Protein AF-A0A3D4TGT9-F1 (afdb_mono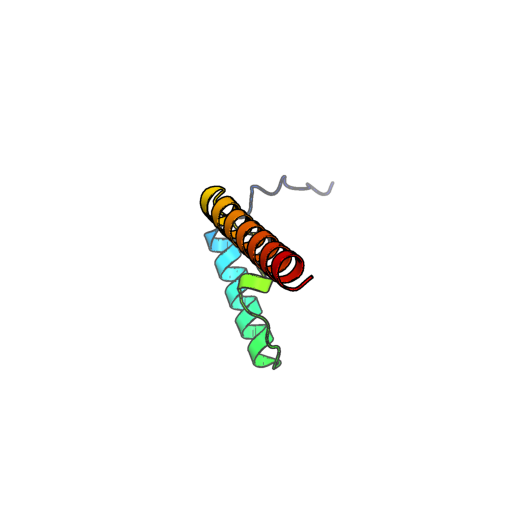mer_lite)

Foldseek 3Di:
DDPPPPPDPPPPVNQLVVLQVVQVVCVVVVHPDHSQNSRPDHDPDPVVVVVVVVVVVVVVVVVVVVVVVVVD

Secondary structure (DSSP, 8-state):
-------PPPPHHHHHHHHHHHHHHHHHTT----GGGG-SS-----HHHHHHHHHHHHHHHHHHHHHHHHT-

Radius of gyration: 20.94 Å; chains: 1; bounding box: 68×24×42 Å

pLDDT: mean 77.74, std 13.38, range [37.59, 91.12]

Sequence (72 aa):
MYAFARLEPLDQPLQGMLAQLTSVLAQVHGNTTTAEDFLLVRPRTSPEKAAKERSQQLLELFGSASRRNAAA

Structure (mmCIF, N/CA/C/O backbone):
data_AF-A0A3D4TGT9-F1
#
_entry.id   AF-A0A3D4TGT9-F1
#
loop_
_atom_site.group_PDB
_atom_site.id
_atom_site.type_symbol
_atom_site.label_atom_id
_atom_site.label_alt_id
_atom_site.label_comp_id
_atom_site.label_asym_id
_atom_site.label_entity_id
_atom_site.label_seq_id
_atom_site.pdbx_PDB_ins_code
_atom_site.Cartn_x
_atom_site.Cartn_y
_atom_site.Cartn_z
_atom_site.occupancy
_atom_site.B_iso_or_equiv
_atom_site.auth_seq_id
_atom_site.auth_comp_id
_atom_site.auth_asym_id
_atom_site.auth_atom_id
_atom_site.pdbx_PDB_model_num
ATOM 1 N N . MET A 1 1 ? 36.707 -12.319 2.967 1.00 37.59 1 MET A N 1
ATOM 2 C CA . MET A 1 1 ? 36.088 -11.623 4.115 1.00 37.59 1 MET A CA 1
ATOM 3 C C . MET A 1 1 ? 34.937 -10.802 3.552 1.00 37.59 1 MET A C 1
ATOM 5 O O . MET A 1 1 ? 35.196 -9.792 2.915 1.00 37.59 1 MET A O 1
ATOM 9 N N . TYR A 1 2 ? 33.699 -11.307 3.623 1.00 40.53 2 TYR A N 1
ATOM 10 C CA . TYR A 1 2 ? 32.541 -10.608 3.058 1.00 40.53 2 TYR A CA 1
ATOM 11 C C . TYR A 1 2 ? 32.261 -9.375 3.911 1.00 40.53 2 TYR A C 1
ATOM 13 O O . TYR A 1 2 ? 31.852 -9.488 5.066 1.00 40.53 2 TYR A O 1
ATOM 21 N N . ALA A 1 3 ? 32.555 -8.203 3.357 1.00 46.91 3 ALA A N 1
ATOM 22 C CA . ALA A 1 3 ? 32.132 -6.946 3.932 1.00 46.91 3 ALA A CA 1
ATOM 23 C C . ALA A 1 3 ? 30.606 -6.911 3.839 1.00 46.91 3 ALA A C 1
ATOM 25 O O . ALA A 1 3 ? 30.044 -6.612 2.787 1.00 46.91 3 ALA A O 1
ATOM 26 N N . PHE A 1 4 ? 29.932 -7.240 4.940 1.00 50.94 4 PHE A N 1
ATOM 27 C CA . PHE A 1 4 ? 28.590 -6.742 5.184 1.00 50.94 4 PHE A CA 1
ATOM 28 C C . PHE A 1 4 ? 28.736 -5.227 5.274 1.00 50.94 4 PHE A C 1
ATOM 30 O O . PHE A 1 4 ? 28.981 -4.674 6.348 1.00 50.94 4 PHE A O 1
ATOM 37 N N . ALA A 1 5 ? 28.709 -4.570 4.112 1.00 52.00 5 ALA A N 1
ATOM 38 C CA . ALA A 1 5 ? 28.519 -3.142 4.025 1.00 52.00 5 ALA A CA 1
ATOM 39 C C . ALA A 1 5 ? 27.329 -2.856 4.933 1.00 52.00 5 ALA A C 1
ATOM 41 O O . ALA A 1 5 ? 26.255 -3.433 4.748 1.00 52.00 5 ALA A O 1
ATOM 42 N N . ARG A 1 6 ? 27.555 -2.062 5.983 1.00 51.84 6 ARG A N 1
ATOM 43 C CA . ARG A 1 6 ? 26.460 -1.440 6.715 1.00 51.84 6 ARG A CA 1
ATOM 44 C C . ARG A 1 6 ? 25.654 -0.745 5.629 1.00 51.84 6 ARG A C 1
ATOM 46 O O . ARG A 1 6 ? 26.138 0.242 5.088 1.00 51.84 6 ARG A O 1
ATOM 53 N N . LEU A 1 7 ? 24.537 -1.348 5.222 1.00 56.66 7 LEU A N 1
ATOM 54 C CA . LEU A 1 7 ? 23.633 -0.752 4.259 1.00 56.66 7 LEU A CA 1
ATOM 55 C C . LEU A 1 7 ? 23.230 0.568 4.900 1.00 56.66 7 LEU A C 1
ATOM 57 O O . LEU A 1 7 ? 22.480 0.578 5.878 1.00 56.66 7 LEU A O 1
ATOM 61 N N . GLU A 1 8 ? 23.803 1.667 4.410 1.00 57.84 8 GLU A N 1
ATOM 62 C CA . GLU A 1 8 ? 23.194 2.972 4.595 1.00 57.84 8 GLU A CA 1
ATOM 63 C C . GLU A 1 8 ? 21.713 2.815 4.238 1.00 57.84 8 GLU A C 1
ATOM 65 O O . GLU A 1 8 ? 21.386 2.031 3.334 1.00 57.84 8 GLU A O 1
ATOM 70 N N . PRO A 1 9 ? 20.803 3.441 5.002 1.00 64.31 9 PRO A N 1
ATOM 71 C CA . PRO A 1 9 ? 19.383 3.304 4.729 1.00 64.31 9 PRO A CA 1
ATOM 72 C C . PRO A 1 9 ? 19.160 3.631 3.254 1.00 64.31 9 PRO A C 1
ATOM 74 O O . PRO A 1 9 ? 19.519 4.717 2.812 1.00 64.31 9 PRO A O 1
ATOM 77 N N . LEU A 1 10 ? 18.645 2.650 2.504 1.00 65.00 10 LEU A N 1
ATOM 78 C CA . LEU A 1 10 ? 18.437 2.762 1.066 1.00 65.00 10 LEU A CA 1
ATOM 79 C C . LEU A 1 10 ? 17.719 4.081 0.774 1.00 65.00 10 LEU A C 1
ATOM 81 O O . LEU A 1 10 ? 16.648 4.332 1.335 1.00 65.00 10 LEU A O 1
ATOM 85 N N . ASP A 1 11 ? 18.315 4.909 -0.081 1.00 73.00 11 ASP A N 1
ATOM 86 C CA . ASP A 1 11 ? 17.758 6.212 -0.424 1.00 73.00 11 ASP A CA 1
ATOM 87 C C . ASP A 1 11 ? 16.305 6.056 -0.899 1.00 73.00 11 ASP A C 1
ATOM 89 O O . ASP A 1 11 ? 16.009 5.248 -1.785 1.00 73.00 11 ASP A O 1
ATOM 93 N N . GLN A 1 12 ? 15.382 6.836 -0.321 1.00 73.44 12 GLN A N 1
ATOM 94 C CA . GLN A 1 12 ? 13.951 6.780 -0.661 1.00 73.44 12 GLN A CA 1
ATOM 95 C C . GLN A 1 12 ? 13.675 6.844 -2.177 1.00 73.44 12 GLN A C 1
ATOM 97 O O . GLN A 1 12 ? 12.836 6.072 -2.649 1.00 73.44 12 GLN A O 1
ATOM 102 N N . PRO A 1 13 ? 14.364 7.695 -2.968 1.00 79.44 13 PRO A N 1
ATOM 103 C CA . PRO A 1 13 ? 14.205 7.708 -4.421 1.00 79.44 13 PRO A CA 1
ATOM 104 C C . PRO A 1 13 ? 14.579 6.378 -5.086 1.00 79.44 13 PRO A C 1
ATOM 106 O O . PRO A 1 13 ? 13.851 5.895 -5.954 1.00 79.44 13 PRO A O 1
ATOM 109 N N . LEU A 1 14 ? 15.685 5.759 -4.659 1.00 83.06 14 LEU A N 1
ATOM 110 C CA . LEU A 1 14 ? 16.158 4.485 -5.201 1.00 83.06 14 LEU A CA 1
ATOM 111 C C . LEU A 1 14 ? 15.181 3.355 -4.862 1.00 83.06 14 LEU A C 1
ATOM 113 O O . LEU A 1 14 ? 14.841 2.539 -5.718 1.00 83.06 14 LEU A O 1
ATOM 117 N N . GLN A 1 15 ? 14.668 3.350 -3.634 1.00 84.56 15 GLN A N 1
ATOM 118 C CA . GLN A 1 15 ? 13.636 2.414 -3.208 1.00 84.56 15 GLN A CA 1
ATOM 119 C C . GLN A 1 15 ? 12.347 2.564 -4.029 1.00 84.56 15 GLN A C 1
ATOM 121 O O . GLN A 1 15 ? 11.779 1.565 -4.466 1.00 84.56 15 GLN A O 1
ATOM 126 N N . GLY A 1 16 ? 11.892 3.800 -4.255 1.00 84.56 16 GLY A N 1
ATOM 127 C CA . GLY A 1 16 ? 10.704 4.075 -5.061 1.00 84.56 16 GLY A CA 1
ATOM 128 C C . GLY A 1 16 ? 10.862 3.601 -6.505 1.00 84.56 16 GLY A C 1
ATOM 129 O O . GLY A 1 16 ? 9.963 2.959 -7.042 1.00 84.56 16 GLY A O 1
ATOM 130 N N . MET A 1 17 ? 12.027 3.844 -7.109 1.00 87.25 17 MET A N 1
ATOM 131 C CA . MET A 1 17 ? 12.334 3.383 -8.463 1.00 87.25 17 MET A CA 1
ATOM 132 C C . MET A 1 17 ? 12.309 1.852 -8.565 1.00 87.25 17 MET A C 1
ATOM 134 O O . MET A 1 17 ? 11.682 1.310 -9.473 1.00 87.25 17 MET A O 1
ATOM 138 N N . LEU A 1 18 ? 12.944 1.146 -7.622 1.00 88.81 18 LEU A N 1
ATOM 139 C CA . LEU A 1 18 ? 12.925 -0.320 -7.592 1.00 88.81 18 LEU A CA 1
ATOM 140 C C . LEU A 1 18 ? 11.498 -0.857 -7.468 1.00 88.81 18 LEU A C 1
ATOM 142 O O . LEU A 1 18 ? 11.122 -1.760 -8.211 1.00 88.81 18 LEU A O 1
ATOM 146 N N . ALA A 1 19 ? 10.696 -0.256 -6.590 1.00 88.19 19 ALA A N 1
ATOM 147 C CA . ALA A 1 19 ? 9.318 -0.661 -6.359 1.00 88.19 19 ALA A CA 1
ATOM 148 C C . ALA A 1 19 ? 8.420 -0.453 -7.596 1.00 88.19 19 ALA A C 1
ATOM 150 O O . ALA A 1 19 ? 7.557 -1.279 -7.900 1.00 88.19 19 ALA A O 1
ATOM 151 N N . GLN A 1 20 ? 8.646 0.626 -8.352 1.00 88.88 20 GLN A N 1
ATOM 152 C CA . GLN A 1 20 ? 7.965 0.873 -9.625 1.00 88.88 20 GLN A CA 1
ATOM 153 C C . GLN A 1 20 ? 8.367 -0.149 -10.693 1.00 88.88 20 GLN A C 1
ATOM 155 O O . GLN A 1 20 ? 7.495 -0.711 -11.354 1.00 88.88 20 GLN A O 1
ATOM 160 N N . LEU A 1 21 ? 9.665 -0.438 -10.834 1.00 90.94 21 LEU A N 1
ATOM 161 C CA . LEU A 1 21 ? 10.157 -1.429 -11.796 1.00 90.94 21 LEU A CA 1
ATOM 162 C C . LEU A 1 21 ? 9.565 -2.816 -11.527 1.00 90.94 21 LEU A C 1
ATOM 164 O O . LEU A 1 21 ? 9.083 -3.478 -12.447 1.00 90.94 21 LEU A O 1
ATOM 168 N N . THR A 1 22 ? 9.536 -3.243 -10.264 1.00 89.06 22 THR A N 1
ATOM 169 C CA . THR A 1 22 ? 8.941 -4.529 -9.881 1.00 89.06 22 THR A CA 1
ATOM 170 C C . THR A 1 22 ? 7.428 -4.539 -10.058 1.00 89.06 22 THR A C 1
ATOM 172 O O . THR A 1 22 ? 6.877 -5.561 -10.458 1.00 89.06 22 THR A O 1
ATOM 175 N N . SER A 1 23 ? 6.752 -3.407 -9.834 1.00 90.12 23 SER A N 1
ATOM 176 C CA . SER A 1 23 ? 5.317 -3.277 -10.102 1.00 90.12 23 SER A CA 1
ATOM 177 C C . SER A 1 23 ? 4.994 -3.459 -11.582 1.00 90.12 23 SER A C 1
ATOM 179 O O . SER A 1 23 ? 4.044 -4.166 -11.903 1.00 90.12 23 SER A O 1
ATOM 181 N N . VAL A 1 24 ? 5.782 -2.868 -12.485 1.00 90.94 24 VAL A N 1
ATOM 182 C CA . VAL A 1 24 ? 5.592 -3.031 -13.935 1.00 90.94 24 VAL A CA 1
ATOM 183 C C . VAL A 1 24 ? 5.795 -4.489 -14.343 1.00 90.94 24 VAL A C 1
ATOM 185 O O . VAL A 1 24 ? 4.971 -5.047 -15.065 1.00 90.94 24 VAL A O 1
ATOM 188 N N . LEU A 1 25 ? 6.846 -5.141 -13.836 1.00 91.12 25 LEU A N 1
ATOM 189 C CA . LEU A 1 25 ? 7.078 -6.567 -14.087 1.00 91.12 25 LEU A CA 1
ATOM 190 C C . LEU A 1 25 ? 5.909 -7.424 -13.586 1.00 91.12 25 LEU A C 1
ATOM 192 O O . LEU A 1 25 ? 5.434 -8.305 -14.297 1.00 91.12 25 LEU A O 1
ATOM 196 N N . ALA A 1 26 ? 5.405 -7.145 -12.386 1.00 89.31 26 ALA A N 1
ATOM 197 C CA . ALA A 1 26 ? 4.285 -7.883 -11.823 1.00 89.31 26 ALA A CA 1
ATOM 198 C C . ALA A 1 26 ? 2.996 -7.711 -12.647 1.00 89.31 26 ALA A C 1
ATOM 200 O O . ALA A 1 26 ? 2.296 -8.696 -12.883 1.00 89.31 26 ALA A O 1
ATOM 201 N N . GLN A 1 27 ? 2.727 -6.504 -13.150 1.00 88.62 27 GLN A N 1
ATOM 202 C CA . GLN A 1 27 ? 1.586 -6.223 -14.026 1.00 88.62 27 GLN A CA 1
ATOM 203 C C . GLN A 1 27 ? 1.674 -6.968 -15.361 1.00 88.62 27 GLN A C 1
ATOM 205 O O . GLN A 1 27 ? 0.674 -7.519 -15.815 1.00 88.62 27 GLN A O 1
ATOM 210 N N . VAL A 1 28 ? 2.865 -7.053 -15.965 1.00 90.94 28 VAL A N 1
ATOM 211 C CA . VAL A 1 28 ? 3.091 -7.846 -17.190 1.00 90.94 28 VAL A CA 1
ATOM 212 C C . VAL A 1 28 ? 2.760 -9.325 -16.967 1.00 90.94 28 VAL A C 1
ATOM 214 O O . VAL A 1 28 ? 2.257 -9.991 -17.869 1.00 90.94 28 VAL A O 1
ATOM 217 N N . HIS A 1 29 ? 2.980 -9.832 -15.755 1.00 87.56 29 HIS A N 1
ATOM 218 C CA . HIS A 1 29 ? 2.634 -11.200 -15.369 1.00 87.56 29 HIS A CA 1
ATOM 219 C C . HIS A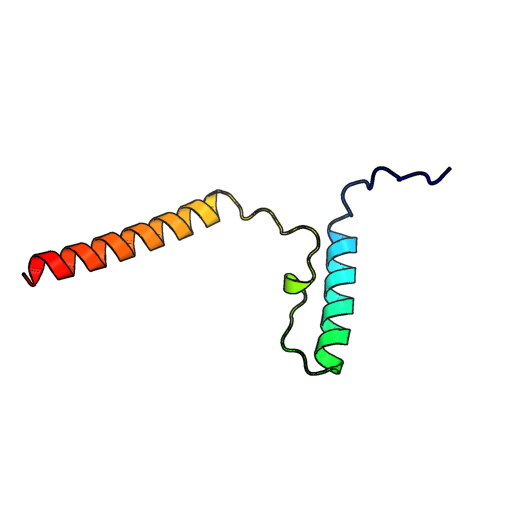 1 29 ? 1.175 -11.385 -14.914 1.00 87.56 29 HIS A C 1
ATOM 221 O O . HIS A 1 29 ? 0.803 -12.488 -14.523 1.00 87.56 29 HIS A O 1
ATOM 227 N N . GLY A 1 30 ? 0.337 -10.344 -14.978 1.00 88.38 30 GLY A N 1
ATOM 228 C CA . GLY A 1 30 ? -1.072 -10.408 -14.577 1.00 88.38 30 GLY A CA 1
ATOM 229 C C . GLY A 1 30 ? -1.301 -10.384 -13.064 1.00 88.38 30 GLY A C 1
ATOM 230 O O . GLY A 1 30 ? -2.399 -10.699 -12.607 1.00 88.38 30 GLY A O 1
ATOM 231 N N . ASN A 1 31 ? -0.291 -10.011 -12.275 1.00 87.50 31 ASN A N 1
ATOM 232 C CA . ASN A 1 31 ? -0.442 -9.858 -10.832 1.00 87.50 31 ASN A CA 1
ATOM 233 C C . ASN A 1 31 ? -1.129 -8.524 -10.504 1.00 87.50 31 ASN A C 1
ATOM 235 O O . ASN A 1 31 ? -0.889 -7.506 -11.150 1.00 87.50 31 ASN A O 1
ATOM 239 N N . THR A 1 32 ? -1.941 -8.509 -9.447 1.00 86.00 32 THR A N 1
ATOM 240 C CA . THR A 1 32 ? -2.649 -7.311 -8.959 1.00 86.00 32 THR A CA 1
ATOM 241 C C . THR A 1 32 ? -1.821 -6.479 -7.975 1.00 86.00 32 THR A C 1
ATOM 243 O O . T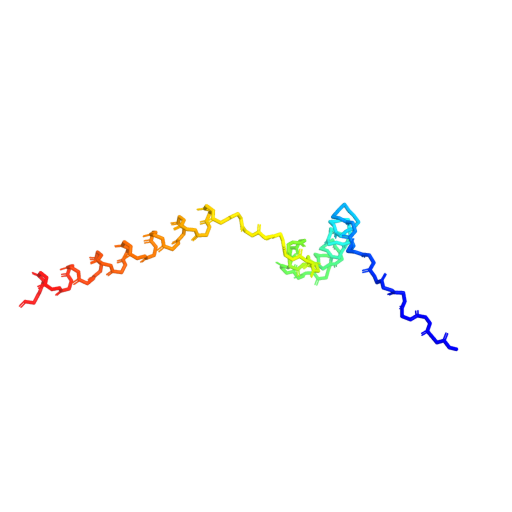HR A 1 32 ? -2.378 -5.669 -7.238 1.00 86.00 32 THR A O 1
ATOM 246 N N . THR A 1 33 ? -0.508 -6.708 -7.905 1.00 84.44 33 THR A N 1
ATOM 247 C CA . THR A 1 33 ? 0.378 -6.005 -6.973 1.00 84.44 33 THR A CA 1
ATOM 248 C C . THR A 1 33 ? 0.735 -4.614 -7.484 1.00 84.44 33 THR A C 1
ATOM 250 O O . THR A 1 33 ? 0.817 -4.349 -8.686 1.00 84.44 33 THR A O 1
ATOM 253 N N . THR A 1 34 ? 0.961 -3.714 -6.539 1.00 83.44 34 THR A N 1
ATOM 254 C CA . THR A 1 34 ? 1.276 -2.305 -6.763 1.00 83.44 34 THR A CA 1
ATOM 255 C C . THR A 1 34 ? 2.692 -1.995 -6.292 1.00 83.44 34 THR A C 1
ATOM 257 O O . THR A 1 34 ? 3.300 -2.766 -5.551 1.00 83.44 34 THR A O 1
ATOM 260 N N . ALA A 1 35 ? 3.238 -0.843 -6.686 1.00 81.56 35 ALA A N 1
ATOM 261 C CA . ALA A 1 35 ? 4.554 -0.408 -6.215 1.00 81.56 35 ALA A CA 1
ATOM 262 C C . ALA A 1 35 ? 4.629 -0.313 -4.678 1.00 81.56 35 ALA A C 1
ATOM 264 O O . ALA A 1 35 ? 5.679 -0.569 -4.099 1.00 81.56 35 ALA A O 1
ATOM 265 N N . GLU A 1 36 ? 3.521 -0.010 -4.000 1.00 82.12 36 GLU A N 1
ATOM 266 C CA . GLU A 1 36 ? 3.475 0.065 -2.535 1.00 82.12 36 GLU A CA 1
ATOM 267 C C . GLU A 1 36 ? 3.785 -1.284 -1.869 1.00 82.12 36 GLU A C 1
ATOM 269 O O . GLU A 1 36 ? 4.438 -1.320 -0.823 1.00 82.12 36 GLU A O 1
ATOM 274 N N . ASP A 1 37 ? 3.412 -2.389 -2.519 1.00 81.19 37 ASP A N 1
ATOM 275 C CA . ASP A 1 37 ? 3.667 -3.753 -2.043 1.00 81.19 37 ASP A CA 1
ATOM 276 C C . ASP A 1 37 ? 5.155 -4.133 -2.110 1.00 81.19 37 ASP A C 1
ATOM 278 O O . ASP A 1 37 ? 5.606 -5.035 -1.404 1.00 81.19 37 ASP A O 1
ATOM 282 N N . PHE A 1 38 ? 5.935 -3.421 -2.929 1.00 80.69 38 PHE A N 1
ATOM 283 C CA . PHE A 1 38 ? 7.368 -3.647 -3.126 1.00 80.69 38 PHE A CA 1
ATOM 284 C C . PHE A 1 38 ? 8.255 -2.673 -2.334 1.00 80.69 38 PHE A C 1
ATOM 286 O O . PHE A 1 38 ? 9.483 -2.703 -2.456 1.00 80.69 38 PHE A O 1
ATOM 293 N N . LEU A 1 39 ? 7.671 -1.807 -1.498 1.00 79.62 39 LEU A N 1
ATOM 294 C CA . LEU A 1 39 ? 8.438 -0.906 -0.641 1.00 79.62 39 LEU A CA 1
ATOM 295 C C . LEU A 1 39 ? 9.161 -1.688 0.469 1.00 79.62 39 LEU A C 1
ATOM 297 O O . LEU A 1 39 ? 8.550 -2.147 1.432 1.00 79.62 39 LEU A O 1
ATOM 301 N N . LEU A 1 40 ? 10.491 -1.765 0.362 1.00 73.00 40 LEU A N 1
ATOM 302 C CA . LEU A 1 40 ? 11.378 -2.410 1.345 1.00 73.00 40 LEU A CA 1
ATOM 303 C C . LEU A 1 40 ? 11.317 -1.765 2.742 1.00 73.00 40 LEU A C 1
ATOM 305 O O . LEU A 1 40 ? 11.366 -2.449 3.761 1.00 73.00 40 LEU A O 1
ATOM 309 N N . VAL A 1 41 ? 11.189 -0.442 2.789 1.00 71.62 41 VAL A N 1
ATOM 310 C CA . VAL A 1 41 ? 10.950 0.353 3.993 1.00 71.62 41 VAL A CA 1
ATOM 311 C C . VAL A 1 41 ? 9.593 1.020 3.844 1.00 71.62 41 VAL A C 1
ATOM 313 O O . VAL A 1 41 ? 9.407 1.891 2.991 1.00 71.62 41 VAL A O 1
ATOM 316 N N . ARG A 1 42 ? 8.626 0.622 4.675 1.00 66.69 42 ARG A N 1
ATOM 317 C CA . ARG A 1 42 ? 7.330 1.302 4.697 1.00 66.69 42 ARG A CA 1
ATOM 318 C C . ARG A 1 42 ? 7.536 2.740 5.173 1.00 66.69 42 ARG A C 1
ATOM 320 O O . ARG A 1 42 ? 8.186 2.932 6.208 1.00 66.69 42 ARG A O 1
ATOM 327 N N . PRO A 1 43 ? 6.991 3.747 4.470 1.00 63.09 43 PRO A N 1
ATOM 328 C CA . PRO A 1 43 ? 6.985 5.101 4.992 1.00 63.09 43 PRO A CA 1
ATOM 329 C C . PRO A 1 43 ? 6.309 5.054 6.361 1.00 63.09 43 PRO A C 1
ATOM 331 O O . PRO A 1 43 ? 5.225 4.487 6.507 1.00 63.09 43 PRO A O 1
ATOM 334 N N . ARG A 1 44 ? 6.976 5.590 7.389 1.00 62.03 44 ARG A N 1
ATOM 335 C CA . ARG A 1 44 ? 6.366 5.709 8.714 1.00 62.03 44 ARG A CA 1
A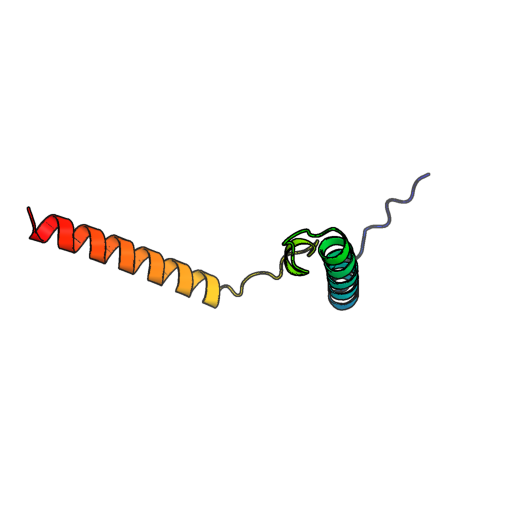TOM 336 C C . ARG A 1 44 ? 5.086 6.518 8.536 1.00 62.03 44 ARG A C 1
ATOM 338 O O . ARG A 1 44 ? 5.160 7.698 8.195 1.00 62.03 44 ARG A O 1
ATOM 345 N N . THR A 1 45 ? 3.931 5.883 8.733 1.00 61.50 45 THR A N 1
ATOM 346 C CA . THR A 1 45 ? 2.647 6.580 8.781 1.00 61.50 45 THR A CA 1
ATOM 347 C C . THR A 1 45 ? 2.808 7.734 9.759 1.00 61.50 45 THR A C 1
ATOM 349 O O . THR A 1 45 ? 3.315 7.525 10.867 1.00 61.50 45 THR A O 1
ATOM 352 N N . SER A 1 46 ? 2.458 8.957 9.348 1.00 70.94 46 SER A N 1
ATOM 353 C CA . SER A 1 46 ? 2.588 10.089 10.260 1.00 70.94 46 SER A CA 1
ATOM 354 C C . SER A 1 46 ? 1.784 9.781 11.530 1.00 70.94 46 SER A C 1
ATOM 356 O O . SER A 1 46 ? 0.680 9.227 11.435 1.00 70.94 46 SER A O 1
ATOM 358 N N . PRO A 1 47 ? 2.320 10.089 12.723 1.00 69.12 47 PRO A N 1
ATOM 359 C CA . PRO A 1 47 ? 1.656 9.755 13.982 1.00 69.12 47 PRO A CA 1
ATOM 360 C C . PRO A 1 47 ? 0.237 10.341 14.046 1.00 69.12 47 PRO A C 1
ATOM 362 O O . PRO A 1 47 ? -0.662 9.723 14.606 1.00 69.12 47 PRO A O 1
ATOM 365 N N . GLU A 1 48 ? 0.015 11.479 13.386 1.00 76.06 48 GLU A N 1
ATOM 366 C CA . GLU A 1 48 ? -1.285 12.136 13.240 1.00 76.06 48 GLU A CA 1
ATOM 367 C C . GLU A 1 48 ? -2.300 11.309 12.440 1.00 76.06 48 GLU A C 1
ATOM 369 O O . GLU A 1 48 ? -3.449 11.175 12.860 1.00 76.06 48 GLU A O 1
ATOM 374 N N . LYS A 1 49 ? -1.891 10.713 11.309 1.00 76.81 49 LYS A N 1
ATOM 375 C CA . LYS A 1 49 ? -2.774 9.849 10.509 1.00 76.81 49 LYS A CA 1
ATOM 376 C C . LYS A 1 49 ? -3.140 8.584 11.281 1.00 76.81 49 LYS A C 1
ATOM 378 O O . LYS A 1 49 ? -4.314 8.239 11.351 1.00 76.81 49 LYS A O 1
ATOM 383 N N . ALA A 1 50 ? -2.162 7.970 11.947 1.00 77.94 50 ALA A N 1
ATOM 384 C CA . ALA A 1 50 ? -2.394 6.794 12.781 1.00 77.94 50 ALA A CA 1
ATOM 385 C C . ALA A 1 50 ? -3.319 7.095 13.977 1.00 77.94 50 ALA A C 1
ATOM 387 O O . ALA A 1 50 ? -4.178 6.284 14.324 1.00 77.94 50 ALA A O 1
ATOM 388 N N . ALA A 1 51 ? -3.173 8.266 14.605 1.00 79.75 51 ALA A N 1
ATOM 389 C CA . ALA A 1 51 ? -4.057 8.706 15.682 1.00 79.75 51 ALA A CA 1
ATOM 390 C C . ALA A 1 51 ? -5.492 8.942 15.187 1.00 79.75 51 ALA A C 1
ATOM 392 O O . ALA A 1 51 ? -6.441 8.553 15.868 1.00 79.75 51 ALA A O 1
ATOM 393 N N . LYS A 1 52 ? -5.653 9.527 13.993 1.00 84.81 52 LYS A N 1
ATOM 394 C CA . LYS A 1 52 ? -6.960 9.763 13.366 1.00 84.81 52 LYS A CA 1
ATOM 395 C C . LYS A 1 52 ? -7.673 8.463 12.988 1.00 84.81 52 LYS A C 1
ATOM 397 O O . LYS A 1 52 ? -8.857 8.321 13.265 1.00 84.81 52 LYS A O 1
ATOM 402 N N . GLU A 1 53 ? -6.966 7.507 12.395 1.00 85.06 53 GLU A N 1
ATOM 403 C CA . GLU A 1 53 ? -7.542 6.198 12.055 1.00 85.06 53 GLU A CA 1
ATOM 404 C C . GLU A 1 53 ? -7.980 5.440 13.314 1.00 85.06 53 GLU A C 1
ATOM 406 O O . GLU A 1 53 ? -9.094 4.922 13.379 1.00 85.06 53 GLU A O 1
ATOM 411 N N . ARG A 1 54 ? -7.148 5.442 14.365 1.00 83.69 54 ARG A N 1
ATOM 412 C CA . ARG A 1 54 ? -7.504 4.820 15.649 1.00 83.69 54 ARG A CA 1
ATOM 413 C C . ARG A 1 54 ? -8.699 5.491 16.317 1.00 83.69 54 ARG A C 1
ATOM 415 O O . ARG A 1 54 ? -9.544 4.794 16.872 1.00 83.69 54 ARG A O 1
ATOM 422 N N . SER A 1 55 ? -8.785 6.821 16.294 1.00 86.69 55 SER A N 1
ATOM 423 C CA . SER A 1 55 ? -9.918 7.524 16.903 1.00 86.69 55 SER A CA 1
ATOM 424 C C . SER A 1 55 ? -11.225 7.247 16.159 1.00 86.69 55 SER A C 1
ATOM 426 O O . SER A 1 55 ? -12.254 7.061 16.806 1.00 86.69 55 SER A O 1
ATOM 428 N N . GLN A 1 56 ? -11.181 7.129 14.829 1.00 88.56 56 GLN A N 1
ATOM 429 C CA . GLN A 1 56 ? -12.328 6.717 14.016 1.00 88.56 56 GLN A CA 1
ATOM 430 C C . GLN A 1 56 ? -12.785 5.293 14.357 1.00 88.56 56 GLN A C 1
ATOM 432 O O . GLN A 1 56 ? -13.963 5.090 14.639 1.00 88.56 56 GLN A O 1
ATOM 437 N N . GLN A 1 57 ? -11.855 4.337 14.442 1.00 87.31 57 GLN A N 1
ATOM 438 C CA . GLN A 1 57 ? -12.163 2.957 14.840 1.00 87.31 57 GLN A CA 1
ATOM 439 C C . GLN A 1 57 ? -12.795 2.886 16.237 1.00 87.31 57 GLN A C 1
ATOM 441 O O . GLN A 1 57 ? -13.777 2.175 16.447 1.00 87.31 57 GLN A O 1
ATOM 446 N N . LEU A 1 58 ? -12.274 3.651 17.202 1.00 90.00 58 LEU A N 1
ATOM 447 C CA . LEU A 1 58 ? -12.854 3.721 18.545 1.00 90.00 58 LEU A CA 1
ATOM 448 C C . LEU A 1 58 ? -14.271 4.301 18.519 1.00 90.00 58 LEU A C 1
ATOM 450 O O . LEU A 1 58 ? -15.159 3.765 19.181 1.00 90.00 58 LEU A O 1
ATOM 454 N N . LEU A 1 59 ? -14.504 5.359 17.742 1.00 91.00 59 LEU A N 1
ATOM 455 C CA . LEU A 1 59 ? -15.822 5.978 17.620 1.00 91.00 59 LEU A CA 1
ATOM 456 C C . LEU A 1 59 ? -16.855 5.002 17.037 1.00 91.00 59 LEU A C 1
ATOM 458 O O . LEU A 1 59 ? -17.980 4.925 17.532 1.00 91.00 59 LEU A O 1
ATOM 462 N N . GLU A 1 60 ? -16.470 4.219 16.030 1.00 90.69 60 GLU A N 1
ATOM 463 C CA . GLU A 1 60 ? -17.321 3.181 15.442 1.00 90.69 60 GLU A CA 1
ATOM 464 C C . GLU A 1 60 ? -17.655 2.076 16.448 1.00 90.69 60 GLU A C 1
ATOM 466 O O . GLU A 1 60 ? -18.821 1.685 16.573 1.00 90.69 60 GLU A O 1
ATOM 471 N N . LEU A 1 61 ? -16.663 1.619 17.220 1.00 88.94 61 LEU A N 1
ATOM 472 C CA . LEU A 1 61 ? -16.863 0.629 18.277 1.00 88.94 61 LEU A CA 1
ATOM 473 C C . LEU A 1 61 ? -17.839 1.145 19.339 1.00 88.94 61 LEU A C 1
ATOM 475 O O . LEU A 1 61 ? -18.818 0.459 19.643 1.00 88.94 61 LEU A O 1
ATOM 479 N N . PHE A 1 62 ? -17.650 2.371 19.835 1.00 88.56 62 PHE A N 1
ATOM 480 C CA . PHE A 1 62 ? -18.569 2.990 20.794 1.00 88.56 62 PHE A CA 1
ATOM 481 C C . PHE A 1 62 ? -19.972 3.181 20.214 1.00 88.56 62 PHE A C 1
ATOM 483 O O . PHE A 1 62 ? -20.957 2.863 20.879 1.00 88.56 62 PHE A O 1
ATOM 490 N N . GLY A 1 63 ? -20.090 3.640 18.967 1.00 88.56 63 GLY A N 1
ATOM 491 C CA . GLY A 1 63 ? -21.379 3.799 18.294 1.00 88.56 63 GLY A CA 1
ATOM 492 C C . GLY A 1 63 ? -22.104 2.467 18.071 1.00 88.56 63 GLY A C 1
ATOM 493 O O . GLY A 1 63 ? -23.330 2.392 18.178 1.00 88.56 63 GLY A O 1
ATOM 494 N N . SER A 1 64 ? -21.369 1.39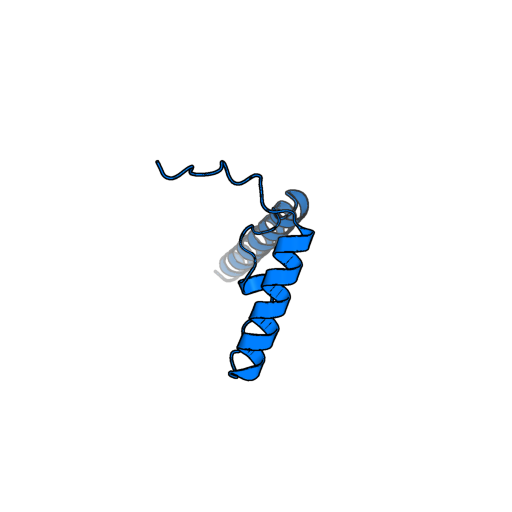1 17.786 1.00 88.31 64 SER A N 1
ATOM 495 C CA . SER A 1 64 ? -21.929 0.039 17.675 1.00 88.31 64 SER A CA 1
ATOM 496 C C . SER A 1 64 ? -22.401 -0.499 19.031 1.00 88.31 64 SER A C 1
ATOM 498 O O . SER A 1 64 ? -23.510 -1.021 19.125 1.00 88.31 64 SER A O 1
ATOM 500 N N . ALA A 1 65 ? -21.616 -0.305 20.095 1.00 85.12 65 ALA A N 1
ATOM 501 C CA . ALA A 1 65 ? -21.955 -0.747 21.444 1.00 85.12 65 ALA A CA 1
ATOM 502 C C . ALA A 1 65 ? -23.136 0.043 22.026 1.00 85.12 65 ALA A C 1
ATOM 504 O O . ALA A 1 65 ? -24.042 -0.548 22.602 1.00 85.12 65 ALA A O 1
ATOM 505 N N . SER A 1 66 ? -23.171 1.361 21.813 1.00 85.88 66 SER A N 1
ATOM 506 C CA . SER A 1 66 ? -24.269 2.226 22.258 1.00 85.88 66 SER A CA 1
ATOM 507 C C . SER A 1 66 ? -25.600 1.817 21.625 1.00 85.88 66 SER A C 1
ATOM 509 O O . SER A 1 66 ? -26.581 1.604 22.333 1.00 85.88 66 SER A O 1
ATOM 511 N N . ARG A 1 67 ? -25.624 1.592 20.302 1.00 87.31 67 ARG A N 1
ATOM 512 C CA . ARG A 1 67 ? -26.824 1.094 19.609 1.00 87.31 67 ARG A CA 1
ATOM 513 C C . ARG A 1 67 ? -27.266 -0.277 20.111 1.00 87.31 67 ARG A C 1
ATOM 515 O O . ARG A 1 67 ? -28.460 -0.508 20.246 1.00 87.31 67 ARG A O 1
ATOM 522 N N . ARG A 1 68 ? -26.318 -1.169 20.410 1.00 82.38 68 ARG A N 1
ATOM 523 C CA . ARG A 1 68 ? -26.617 -2.484 20.997 1.00 82.38 68 ARG A CA 1
ATOM 524 C C . ARG A 1 68 ? -27.204 -2.374 22.405 1.00 82.38 68 ARG A C 1
ATOM 526 O O . ARG A 1 68 ? -28.122 -3.119 22.708 1.00 82.38 68 ARG A O 1
ATOM 533 N N . ASN A 1 69 ? -26.713 -1.449 23.226 1.00 71.62 69 ASN A N 1
ATOM 534 C CA . ASN A 1 69 ? -27.229 -1.225 24.578 1.00 71.62 69 ASN A CA 1
ATOM 535 C C . ASN A 1 69 ? -28.588 -0.512 24.587 1.00 71.62 69 ASN A C 1
ATOM 537 O O . ASN A 1 69 ? -29.374 -0.748 25.487 1.00 71.62 69 ASN A O 1
ATOM 541 N N . ALA A 1 70 ? -28.868 0.355 23.611 1.00 74.12 70 ALA A N 1
ATOM 542 C CA . ALA A 1 70 ? -30.160 1.036 23.489 1.00 74.12 70 ALA A CA 1
ATOM 543 C C . ALA A 1 70 ? -31.269 0.147 22.893 1.00 74.12 70 ALA A C 1
ATOM 545 O O . ALA A 1 70 ? -32.443 0.491 22.983 1.00 74.12 70 ALA A O 1
ATOM 546 N N . ALA A 1 71 ? -30.892 -0.959 22.245 1.00 66.69 71 ALA A N 1
ATOM 547 C CA . ALA A 1 71 ? -31.804 -1.953 21.681 1.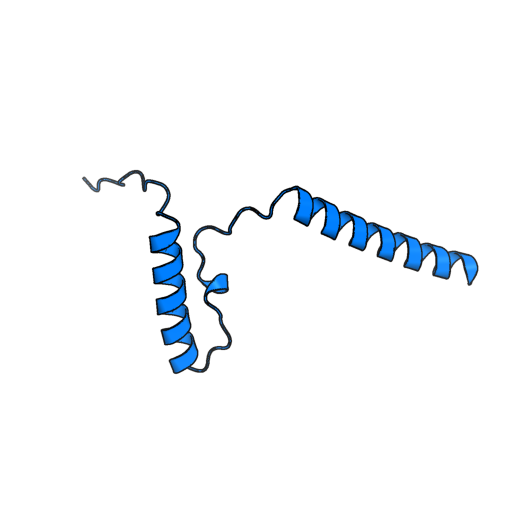00 66.69 71 ALA A CA 1
ATOM 548 C C . ALA A 1 71 ? -32.017 -3.178 22.598 1.00 66.69 71 ALA A C 1
ATOM 550 O O . ALA A 1 71 ? -32.699 -4.118 22.187 1.00 66.69 71 ALA A O 1
ATOM 551 N N . ALA A 1 72 ? -31.407 -3.179 23.789 1.00 55.12 72 ALA A N 1
ATOM 552 C CA . ALA A 1 72 ? -31.588 -4.164 24.856 1.00 55.12 72 ALA A CA 1
ATOM 553 C C . ALA A 1 72 ? -32.510 -3.593 25.940 1.00 55.12 72 ALA A C 1
ATOM 555 O O . ALA A 1 72 ? -33.288 -4.389 26.509 1.00 55.12 72 ALA A O 1
#